Protein AF-A0ABD5RDY1-F1 (afdb_monomer_lite)

Sequence (59 aa):
MRVVRSPETQPCYVCRARAEVVVAQGHRTWYACWEHATPLLESGGTVVGGELRGRRRRR

pLDDT: mean 85.58, std 15.08, range [42.81, 96.81]

Organism: NCBI:txid1126234

Secondary structure (DSSP, 8-state):
--PPPPGGGSB-TTT-SBP-EEEEETTEEEEE-HHHHHHHHHTT-EEEEE-GGGGG---

Radius of gyration: 10.83 Å; chains: 1; bounding box: 21×38×20 Å

Foldseek 3Di:
DDDDDAQQVFAFPPPRHGFAFWWDDPPDIGGHHPVVVVVSVVVPIDTPHGDPCVVVPPD

Structure (mmCIF, N/CA/C/O backbone):
data_AF-A0ABD5RDY1-F1
#
_entry.id   AF-A0ABD5RDY1-F1
#
loop_
_atom_site.group_PDB
_atom_site.id
_atom_site.type_symbol
_atom_site.label_atom_id
_atom_site.label_alt_id
_atom_site.label_comp_id
_atom_site.label_asym_id
_atom_site.label_entity_id
_atom_site.label_seq_id
_atom_site.pdbx_PDB_ins_code
_atom_site.Cartn_x
_atom_site.Cartn_y
_atom_site.Cartn_z
_atom_site.occupancy
_atom_site.B_iso_or_equiv
_atom_site.auth_seq_id
_atom_site.auth_comp_id
_atom_site.auth_asym_id
_atom_site.auth_atom_id
_atom_site.pdbx_PDB_model_num
ATOM 1 N N . MET A 1 1 ? 7.007 17.424 5.981 1.00 54.56 1 MET A N 1
ATOM 2 C CA . MET A 1 1 ? 6.889 16.153 6.732 1.00 54.56 1 MET A CA 1
ATOM 3 C C . MET A 1 1 ? 5.495 15.588 6.475 1.00 54.56 1 MET A C 1
ATOM 5 O O . MET A 1 1 ? 4.535 16.311 6.703 1.00 54.56 1 MET A O 1
ATOM 9 N N . ARG A 1 2 ? 5.356 14.381 5.905 1.00 66.25 2 ARG A N 1
ATOM 10 C CA . ARG A 1 2 ? 4.043 13.781 5.591 1.00 66.25 2 ARG A CA 1
ATOM 11 C C . ARG A 1 2 ? 3.744 12.702 6.628 1.00 66.25 2 ARG A C 1
ATOM 13 O O . ARG A 1 2 ? 4.560 11.808 6.818 1.00 66.25 2 ARG A O 1
ATOM 20 N N . VAL A 1 3 ? 2.613 12.817 7.318 1.00 76.44 3 VAL A N 1
ATOM 21 C CA . VAL A 1 3 ? 2.214 11.855 8.353 1.00 76.44 3 VAL A CA 1
ATOM 22 C C . VAL A 1 3 ? 1.659 10.606 7.672 1.00 76.44 3 VAL A C 1
ATOM 24 O O . VAL A 1 3 ? 0.659 10.682 6.957 1.00 76.44 3 VAL A O 1
ATOM 27 N N . VAL A 1 4 ? 2.312 9.466 7.886 1.00 79.44 4 VAL A N 1
ATOM 28 C CA . VAL A 1 4 ? 1.779 8.148 7.525 1.00 79.44 4 VAL A CA 1
ATOM 29 C C . VAL A 1 4 ? 0.884 7.691 8.674 1.00 79.44 4 VAL A C 1
ATOM 31 O O . VAL A 1 4 ? 1.345 7.593 9.809 1.00 79.44 4 VAL A O 1
ATOM 34 N N . ARG A 1 5 ? -0.406 7.472 8.401 1.00 79.62 5 ARG A N 1
ATOM 35 C CA . ARG A 1 5 ? -1.339 6.931 9.400 1.00 79.62 5 ARG A CA 1
ATOM 36 C C . ARG A 1 5 ? -1.150 5.423 9.513 1.00 79.62 5 ARG A C 1
ATOM 38 O O . ARG A 1 5 ? -0.653 4.790 8.581 1.00 79.62 5 ARG A O 1
ATOM 45 N N . SER A 1 6 ? -1.578 4.844 10.629 1.00 82.50 6 SER A N 1
ATOM 46 C CA . SER A 1 6 ? -1.536 3.393 10.783 1.00 82.50 6 SER A CA 1
ATOM 47 C C . SER A 1 6 ? -2.461 2.714 9.759 1.00 82.50 6 SER A C 1
ATOM 49 O O . SER A 1 6 ? -3.618 3.139 9.615 1.00 82.50 6 SER A O 1
ATOM 51 N N . PRO A 1 7 ? -1.983 1.696 9.021 1.00 83.12 7 PRO A N 1
ATOM 52 C CA . PRO A 1 7 ? -2.727 1.087 7.921 1.00 83.12 7 PRO A CA 1
ATOM 53 C C . PRO A 1 7 ? -4.031 0.420 8.355 1.00 83.12 7 PRO A C 1
ATOM 55 O O . PRO A 1 7 ? -4.999 0.462 7.608 1.00 83.12 7 PRO A O 1
ATOM 58 N N . GLU A 1 8 ? -4.121 -0.091 9.580 1.00 82.62 8 GLU A N 1
ATOM 59 C CA . GLU A 1 8 ? -5.330 -0.719 10.118 1.00 82.62 8 GLU A CA 1
ATOM 60 C C . GLU A 1 8 ? -6.539 0.228 10.205 1.00 82.62 8 GLU A C 1
ATOM 62 O O . GLU A 1 8 ? -7.673 -0.237 10.300 1.00 82.62 8 GLU A O 1
ATOM 67 N N . THR A 1 9 ? -6.305 1.544 10.145 1.00 87.00 9 THR A N 1
ATOM 68 C CA . THR A 1 9 ? -7.354 2.578 10.124 1.00 87.00 9 THR A CA 1
ATOM 69 C C . THR A 1 9 ? -7.765 2.998 8.713 1.00 87.00 9 THR A C 1
ATOM 71 O O . THR A 1 9 ? -8.634 3.854 8.556 1.00 87.00 9 THR A O 1
ATOM 74 N N . GLN A 1 10 ? -7.119 2.451 7.682 1.00 92.94 10 GLN A N 1
ATOM 75 C CA . GLN A 1 10 ? -7.311 2.842 6.291 1.00 92.94 10 GLN A CA 1
ATOM 76 C C . GLN A 1 10 ? -7.807 1.661 5.445 1.00 92.94 10 GLN A C 1
ATOM 78 O O . GLN A 1 10 ? -7.419 0.512 5.671 1.00 92.94 10 GLN A O 1
ATOM 83 N N . PRO A 1 11 ? -8.660 1.919 4.442 1.00 94.88 11 PRO A N 1
ATOM 84 C CA . PRO A 1 11 ? -9.053 0.901 3.481 1.00 94.88 11 PRO A CA 1
ATOM 85 C C . PRO A 1 11 ? -7.943 0.670 2.448 1.00 94.88 11 PRO A C 1
ATOM 87 O O . PRO A 1 11 ? -7.237 1.595 2.043 1.00 94.88 11 PRO A O 1
ATOM 90 N N . CYS A 1 12 ? -7.838 -0.564 1.963 1.00 95.50 12 CYS A N 1
ATOM 91 C CA . CYS A 1 12 ? -7.048 -0.912 0.795 1.00 95.50 12 CYS A CA 1
ATOM 92 C C . CYS A 1 12 ? -7.531 -0.100 -0.413 1.00 95.50 12 CYS A C 1
ATOM 94 O O . CYS A 1 12 ? -8.734 0.011 -0.664 1.00 95.50 12 CYS A O 1
ATOM 96 N N . TYR A 1 13 ?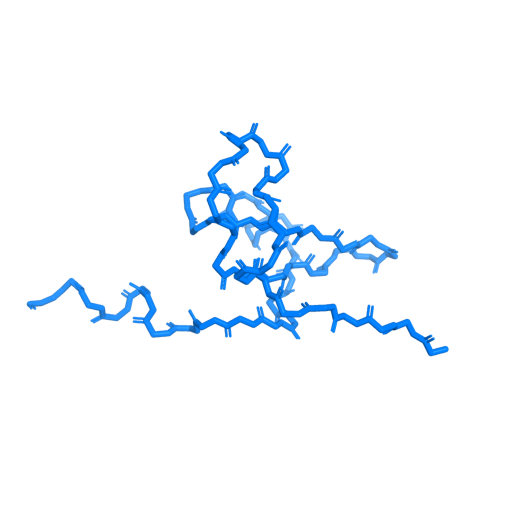 -6.583 0.441 -1.176 1.00 95.00 13 TYR A N 1
ATOM 97 C CA . TYR A 1 13 ? -6.869 1.285 -2.334 1.00 95.00 13 TYR A CA 1
ATOM 98 C C . TYR A 1 13 ? -7.607 0.563 -3.476 1.00 95.00 13 TYR A C 1
ATOM 100 O O . TYR A 1 13 ? -8.245 1.236 -4.279 1.00 95.00 13 TYR A O 1
ATOM 108 N N . VAL A 1 14 ? -7.540 -0.775 -3.537 1.00 96.81 14 VAL A N 1
ATOM 109 C CA . VAL A 1 14 ? -8.213 -1.592 -4.565 1.00 96.81 14 VAL A CA 1
ATOM 110 C C . VAL A 1 14 ? -9.497 -2.208 -4.024 1.00 96.81 14 VAL A C 1
ATOM 112 O O . VAL A 1 14 ? -10.589 -1.793 -4.394 1.00 96.81 14 VAL A O 1
ATOM 115 N N . CYS A 1 15 ? -9.386 -3.186 -3.121 1.00 96.56 15 CYS A N 1
ATOM 116 C CA . CYS A 1 15 ? -10.528 -3.995 -2.689 1.00 96.56 15 CYS A CA 1
ATOM 117 C C . CYS A 1 15 ? -11.313 -3.402 -1.516 1.00 96.56 15 CYS A C 1
ATOM 119 O O . CYS A 1 15 ? -12.285 -4.005 -1.072 1.00 96.56 15 CYS A O 1
ATOM 121 N N . ARG A 1 16 ? -10.884 -2.254 -0.972 1.00 96.06 16 ARG A N 1
ATOM 122 C CA . ARG A 1 16 ? -11.511 -1.572 0.177 1.00 96.06 16 ARG A CA 1
ATOM 123 C C . ARG A 1 16 ? -11.532 -2.370 1.490 1.00 96.06 16 ARG A C 1
ATOM 125 O O . ARG A 1 16 ? -12.005 -1.839 2.491 1.00 96.06 16 ARG A O 1
ATOM 132 N N . ALA A 1 17 ? -10.964 -3.579 1.524 1.00 93.62 17 ALA A N 1
ATOM 133 C CA . ALA A 1 17 ? -10.701 -4.325 2.755 1.00 93.62 17 ALA A CA 1
ATOM 134 C C . ALA A 1 17 ? -9.735 -3.558 3.675 1.00 93.62 17 ALA A C 1
ATOM 136 O O . ALA A 1 17 ? -9.123 -2.576 3.261 1.00 93.62 17 ALA A O 1
ATOM 137 N N . ARG A 1 18 ? -9.560 -4.000 4.923 1.00 92.38 18 ARG A N 1
ATOM 138 C CA . ARG A 1 18 ? -8.615 -3.359 5.853 1.00 92.38 18 ARG A CA 1
ATOM 139 C C . ARG A 1 18 ? -7.190 -3.397 5.286 1.00 92.38 18 ARG A C 1
ATOM 141 O O . ARG A 1 18 ? -6.718 -4.468 4.908 1.00 92.38 18 ARG A O 1
ATOM 148 N N . ALA A 1 19 ? -6.510 -2.252 5.235 1.00 94.38 19 ALA A N 1
ATOM 14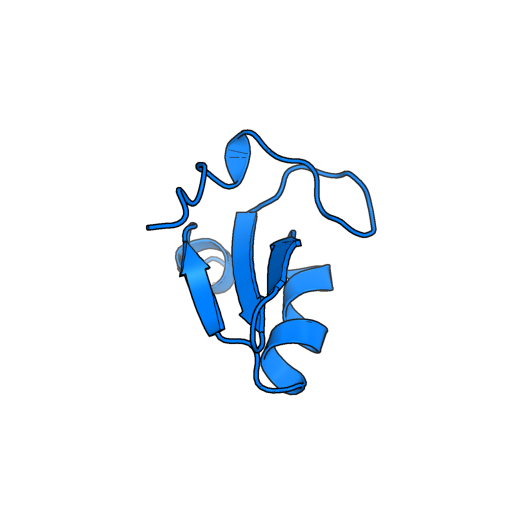9 C CA . ALA A 1 19 ? -5.111 -2.221 4.836 1.00 94.38 19 ALA A CA 1
ATOM 150 C C . ALA A 1 19 ? -4.212 -2.816 5.931 1.00 94.38 19 ALA A C 1
ATOM 152 O O . ALA A 1 19 ? -4.492 -2.736 7.127 1.00 94.38 19 ALA A O 1
ATOM 153 N N . GLU A 1 20 ? -3.116 -3.425 5.494 1.00 92.88 20 GLU A N 1
ATOM 154 C CA . GLU A 1 20 ? -2.139 -4.102 6.353 1.00 92.88 20 GLU A CA 1
ATOM 155 C C . GLU A 1 20 ? -0.779 -3.407 6.291 1.00 92.88 20 GLU A C 1
ATOM 157 O O . GLU A 1 20 ? -0.014 -3.424 7.257 1.00 92.88 20 GLU A O 1
ATOM 162 N N . VAL A 1 21 ? -0.492 -2.773 5.153 1.00 94.12 21 VAL A N 1
ATOM 163 C CA . VAL A 1 21 ? 0.757 -2.074 4.878 1.00 94.12 21 VAL A CA 1
ATOM 164 C C . VAL A 1 21 ? 0.517 -0.748 4.172 1.00 94.12 21 VAL A C 1
ATOM 166 O O . VAL A 1 21 ? -0.498 -0.530 3.504 1.00 94.12 21 VAL A O 1
ATOM 169 N N . VAL A 1 22 ? 1.498 0.137 4.310 1.00 95.62 22 VAL 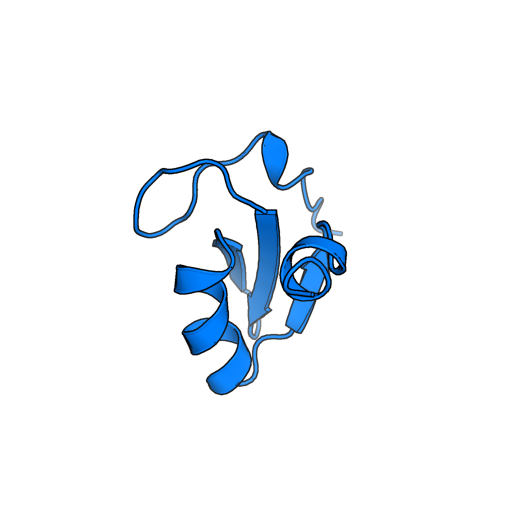A N 1
ATOM 170 C CA . VAL A 1 22 ? 1.619 1.380 3.557 1.00 95.62 22 VAL A CA 1
ATOM 171 C C . VAL A 1 22 ? 2.829 1.261 2.646 1.00 95.62 22 VAL A C 1
ATOM 173 O O . VAL A 1 22 ? 3.943 1.048 3.124 1.00 95.62 22 VAL A O 1
ATOM 176 N N . VAL A 1 23 ? 2.617 1.414 1.342 1.00 95.12 23 VAL A N 1
ATOM 177 C CA . VAL A 1 23 ? 3.673 1.360 0.327 1.00 95.12 23 VAL A CA 1
ATOM 178 C C . VAL A 1 23 ? 3.907 2.758 -0.233 1.00 95.12 23 VAL A C 1
ATOM 180 O O . VAL A 1 23 ? 2.974 3.404 -0.709 1.00 95.12 23 VAL A O 1
ATOM 183 N N . ALA A 1 24 ? 5.145 3.236 -0.178 1.00 94.88 24 ALA A N 1
ATOM 184 C CA . ALA A 1 24 ? 5.573 4.458 -0.845 1.00 94.88 24 ALA A CA 1
ATOM 185 C C . ALA A 1 24 ? 6.157 4.130 -2.222 1.00 94.88 24 ALA A C 1
ATOM 187 O O . ALA A 1 24 ? 6.970 3.218 -2.351 1.00 94.88 24 ALA A O 1
ATOM 188 N N . GLN A 1 25 ? 5.769 4.893 -3.240 1.00 93.69 25 GLN A N 1
ATOM 189 C CA . GLN A 1 25 ? 6.328 4.808 -4.588 1.00 93.69 25 GLN A CA 1
ATOM 190 C C . GLN A 1 25 ? 6.443 6.224 -5.159 1.00 93.69 25 GLN A C 1
ATOM 192 O O . GLN A 1 25 ? 5.442 6.923 -5.356 1.00 93.69 25 GLN A O 1
ATOM 197 N N . GLY A 1 26 ? 7.680 6.680 -5.370 1.00 89.56 26 GLY A N 1
ATOM 198 C CA . GLY A 1 26 ? 7.961 8.075 -5.704 1.00 89.56 26 GLY A CA 1
ATOM 199 C C . GLY A 1 26 ? 7.391 9.034 -4.650 1.00 89.56 26 GLY A C 1
ATOM 200 O O . GLY A 1 26 ? 7.713 8.943 -3.470 1.00 89.56 26 GLY A O 1
A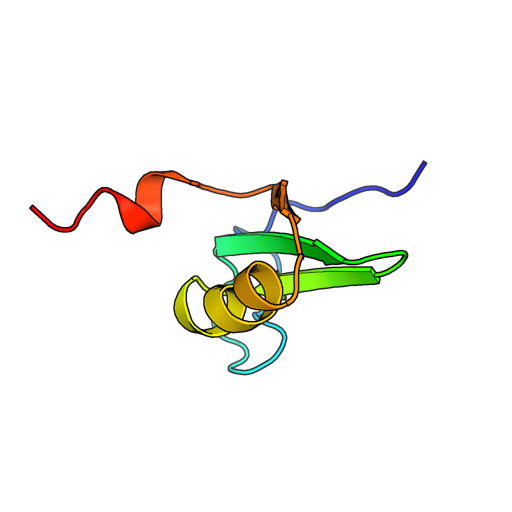TOM 201 N N . HIS A 1 27 ? 6.513 9.944 -5.075 1.00 89.50 27 HIS A N 1
ATOM 202 C CA . HIS A 1 27 ? 5.856 10.937 -4.211 1.00 89.50 27 HIS A CA 1
ATOM 203 C C . HIS A 1 27 ? 4.479 10.487 -3.676 1.00 89.50 27 HIS A C 1
ATOM 205 O O . HIS A 1 27 ? 3.769 11.276 -3.038 1.00 89.50 27 HIS A O 1
ATOM 211 N N . ARG A 1 28 ? 4.064 9.244 -3.961 1.00 92.25 28 ARG A N 1
ATOM 212 C CA . ARG A 1 28 ? 2.752 8.694 -3.589 1.00 92.25 28 ARG A CA 1
ATOM 213 C C . ARG A 1 28 ? 2.882 7.640 -2.495 1.00 92.25 28 ARG A C 1
ATOM 215 O O . ARG A 1 28 ? 3.890 6.949 -2.393 1.00 92.25 28 ARG A O 1
ATOM 222 N N . THR A 1 29 ? 1.829 7.518 -1.695 1.00 93.69 29 THR A N 1
ATOM 223 C CA . THR A 1 29 ? 1.690 6.504 -0.645 1.00 93.69 29 THR A CA 1
ATOM 224 C C . THR A 1 29 ? 0.358 5.792 -0.806 1.00 93.69 29 THR A C 1
ATOM 226 O O . THR A 1 29 ? -0.669 6.457 -0.949 1.00 93.69 29 THR A O 1
ATOM 229 N N . TRP A 1 30 ? 0.375 4.468 -0.728 1.00 95.19 30 TRP A N 1
ATOM 230 C CA . TRP A 1 30 ? -0.782 3.604 -0.919 1.00 95.19 30 TRP A CA 1
ATOM 231 C C . TRP A 1 30 ? -1.011 2.748 0.319 1.00 95.19 30 TRP A C 1
ATOM 233 O O . TRP A 1 30 ? -0.088 2.101 0.807 1.00 95.19 30 TRP A O 1
ATOM 243 N N . TYR A 1 31 ? -2.248 2.723 0.803 1.00 95.56 31 TYR A N 1
ATOM 244 C CA . TYR A 1 31 ? -2.687 1.790 1.835 1.00 95.56 31 TYR A CA 1
ATOM 245 C C . TYR A 1 31 ? -3.202 0.527 1.148 1.00 95.56 31 TYR A C 1
ATOM 247 O O . TYR A 1 31 ? -4.097 0.610 0.305 1.00 95.56 31 TYR A O 1
ATOM 255 N N . ALA A 1 32 ? -2.631 -0.635 1.460 1.00 94.94 32 ALA A N 1
ATOM 256 C CA . ALA A 1 32 ? -2.938 -1.884 0.768 1.00 94.94 32 ALA A CA 1
ATOM 257 C C . ALA A 1 32 ? -2.994 -3.085 1.724 1.00 94.94 32 ALA A C 1
ATOM 259 O O . ALA A 1 32 ? -2.298 -3.119 2.739 1.00 94.94 32 ALA A O 1
ATOM 260 N N . CYS A 1 33 ? -3.822 -4.080 1.393 1.00 94.56 33 CYS A N 1
ATOM 261 C CA . CYS A 1 33 ? -3.637 -5.440 1.905 1.00 94.56 33 CYS A CA 1
ATOM 262 C C . CYS A 1 33 ? -2.453 -6.104 1.183 1.00 94.56 33 CYS A C 1
ATOM 264 O O . CYS A 1 33 ? -2.031 -5.627 0.127 1.00 94.56 33 CYS A O 1
ATOM 266 N N . TRP A 1 34 ? -1.924 -7.208 1.708 1.00 92.31 34 TRP A N 1
ATOM 267 C CA . TRP A 1 34 ? -0.753 -7.879 1.126 1.00 92.31 34 TRP A CA 1
ATOM 268 C C . TRP A 1 34 ? -0.943 -8.324 -0.326 1.00 92.31 34 TRP A C 1
ATOM 270 O O . TRP A 1 34 ? -0.003 -8.253 -1.121 1.00 92.31 34 TRP A O 1
ATOM 280 N N . GLU A 1 35 ? -2.158 -8.729 -0.688 1.00 93.69 35 GLU A N 1
ATOM 281 C CA . GLU A 1 35 ? -2.500 -9.128 -2.054 1.00 93.69 35 GLU A CA 1
ATOM 282 C C . GLU A 1 35 ? -2.272 -7.976 -3.045 1.00 93.69 35 GLU A C 1
ATOM 284 O O . GLU A 1 35 ? -1.510 -8.118 -3.998 1.00 93.69 35 GLU A O 1
ATOM 289 N N . HIS A 1 36 ? -2.818 -6.792 -2.757 1.00 95.56 36 HIS A N 1
ATOM 290 C CA . HIS A 1 36 ? -2.684 -5.609 -3.617 1.00 95.56 36 HIS A CA 1
ATOM 291 C C . HIS A 1 36 ? -1.404 -4.800 -3.363 1.00 95.56 36 HIS A C 1
ATOM 293 O O . HIS A 1 36 ? -1.068 -3.913 -4.142 1.00 95.56 36 HIS A O 1
ATOM 299 N N . ALA A 1 37 ? -0.669 -5.087 -2.287 1.00 94.75 37 ALA A N 1
ATOM 300 C CA . ALA A 1 37 ? 0.648 -4.508 -2.055 1.00 94.75 37 ALA A CA 1
ATOM 301 C C . ALA A 1 37 ? 1.701 -5.126 -2.982 1.00 94.75 37 ALA A C 1
ATOM 303 O O . ALA A 1 37 ? 2.621 -4.428 -3.395 1.00 94.75 37 ALA A O 1
ATOM 304 N N . THR A 1 38 ? 1.563 -6.410 -3.332 1.00 93.75 38 THR A N 1
ATOM 305 C CA . THR A 1 38 ? 2.551 -7.143 -4.143 1.00 93.75 38 THR A CA 1
ATOM 306 C C . THR A 1 38 ? 2.899 -6.427 -5.458 1.00 93.75 38 THR A C 1
ATOM 308 O O . THR A 1 38 ? 4.079 -6.131 -5.642 1.00 93.75 38 THR A O 1
ATOM 311 N N . PRO A 1 39 ? 1.936 -6.004 -6.303 1.00 94.94 39 PRO A N 1
ATOM 312 C CA . PRO A 1 39 ? 2.253 -5.292 -7.546 1.00 94.94 39 PRO A CA 1
ATOM 313 C C . PRO A 1 39 ? 2.943 -3.936 -7.324 1.00 94.94 39 PRO A C 1
ATOM 315 O O . PRO A 1 39 ? 3.788 -3.514 -8.115 1.00 94.94 39 PRO A O 1
ATOM 318 N N . LEU A 1 40 ? 2.607 -3.231 -6.235 1.00 94.75 40 LEU A N 1
ATOM 319 C CA . LEU A 1 40 ? 3.267 -1.971 -5.878 1.00 94.75 40 LEU A CA 1
ATOM 320 C C . LEU A 1 40 ? 4.731 -2.205 -5.497 1.00 94.75 40 LEU A C 1
ATOM 322 O O . LEU A 1 40 ? 5.590 -1.411 -5.861 1.00 94.75 40 LEU A O 1
ATOM 326 N N . LEU A 1 41 ? 5.018 -3.293 -4.780 1.00 94.12 41 LEU A N 1
ATOM 327 C CA . LEU A 1 41 ? 6.377 -3.662 -4.387 1.00 94.12 41 LEU A CA 1
ATOM 328 C C . LEU A 1 41 ? 7.202 -4.142 -5.587 1.00 94.12 41 LEU A C 1
ATOM 330 O O . LEU A 1 41 ? 8.353 -3.744 -5.735 1.00 94.12 41 LEU A O 1
ATOM 334 N N . GLU A 1 42 ? 6.609 -4.941 -6.475 1.00 95.25 42 GLU A N 1
ATOM 335 C CA . GLU A 1 42 ? 7.259 -5.416 -7.706 1.00 95.25 42 GLU A CA 1
ATOM 336 C C . GLU A 1 42 ? 7.593 -4.271 -8.671 1.00 95.25 42 GLU A C 1
ATOM 338 O O . GLU A 1 42 ? 8.617 -4.306 -9.347 1.00 95.25 42 GLU A O 1
ATOM 343 N N . SER A 1 43 ? 6.786 -3.206 -8.677 1.00 94.81 43 SER A N 1
ATOM 344 C CA . SER A 1 43 ? 7.054 -1.977 -9.437 1.00 94.81 43 SER A CA 1
ATOM 345 C C . SER A 1 43 ? 7.987 -0.988 -8.714 1.00 94.81 43 SER A C 1
ATOM 347 O O . SER A 1 43 ? 8.041 0.194 -9.062 1.00 94.81 43 SER A O 1
ATOM 349 N N . GLY A 1 44 ? 8.735 -1.446 -7.705 1.00 94.62 44 GLY A N 1
ATOM 350 C CA . GLY A 1 44 ? 9.750 -0.653 -7.003 1.00 94.62 44 GLY A CA 1
ATOM 351 C C . GLY A 1 44 ? 9.222 0.194 -5.842 1.00 94.62 44 GLY A C 1
ATOM 352 O O . GLY A 1 44 ? 9.892 1.126 -5.402 1.00 94.62 44 GLY A O 1
ATOM 353 N N . GLY A 1 45 ? 8.016 -0.090 -5.354 1.00 95.81 45 GLY A N 1
ATOM 354 C CA . GLY A 1 45 ? 7.495 0.490 -4.122 1.00 95.81 45 GLY A CA 1
ATOM 355 C C . GLY A 1 45 ? 8.167 -0.089 -2.873 1.00 95.81 45 GLY A C 1
ATOM 356 O O . GLY A 1 45 ? 8.623 -1.230 -2.852 1.00 95.81 45 GLY 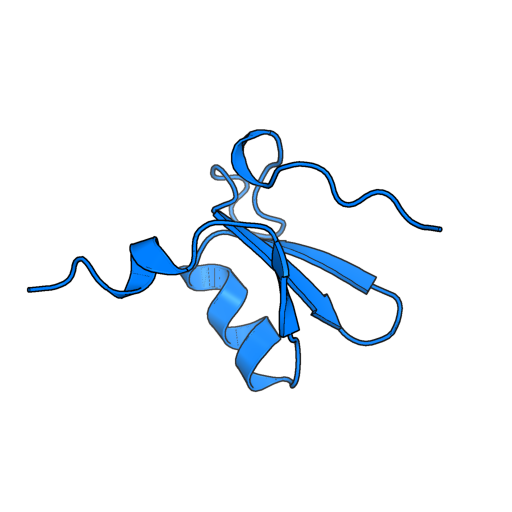A O 1
ATOM 357 N N . THR A 1 46 ? 8.168 0.689 -1.793 1.00 94.69 46 THR A N 1
ATOM 358 C CA . THR A 1 46 ? 8.783 0.324 -0.510 1.00 94.69 46 THR A CA 1
ATOM 359 C C . THR A 1 46 ? 7.748 0.363 0.604 1.00 94.69 46 THR A C 1
ATOM 361 O O . THR A 1 46 ? 6.998 1.332 0.721 1.00 94.69 46 THR A O 1
ATOM 364 N N . VAL A 1 47 ? 7.714 -0.661 1.462 1.00 93.50 47 VAL A N 1
ATOM 365 C CA . VAL A 1 47 ? 6.883 -0.628 2.676 1.00 93.50 47 VAL A CA 1
ATOM 366 C C . VAL A 1 47 ? 7.446 0.414 3.643 1.00 93.50 47 VAL A C 1
ATOM 368 O O . VAL A 1 47 ? 8.589 0.308 4.076 1.00 93.50 47 VAL A O 1
ATOM 371 N N . VAL A 1 48 ? 6.632 1.407 3.999 1.00 92.62 48 VAL A N 1
ATOM 372 C CA . VAL A 1 48 ? 6.989 2.500 4.926 1.00 92.62 48 VAL A CA 1
ATOM 373 C C . VAL A 1 48 ? 6.176 2.476 6.222 1.00 92.62 48 VAL A C 1
ATOM 375 O O . VAL A 1 48 ? 6.401 3.294 7.109 1.00 92.62 48 VAL A O 1
ATOM 378 N N . GLY A 1 49 ? 5.230 1.545 6.348 1.00 91.00 49 GLY A N 1
ATOM 379 C CA . GLY A 1 49 ? 4.435 1.348 7.556 1.00 91.00 49 GLY A CA 1
ATOM 380 C C . GLY A 1 49 ? 3.586 0.082 7.482 1.00 91.00 49 GLY A C 1
ATOM 381 O O . GLY A 1 49 ? 3.288 -0.405 6.392 1.00 91.00 49 GLY A O 1
ATOM 382 N N . GLY A 1 50 ? 3.188 -0.439 8.642 1.00 87.56 50 GLY A N 1
ATOM 383 C CA . GLY A 1 50 ? 2.374 -1.650 8.763 1.00 87.56 50 GLY A CA 1
ATOM 384 C C . GLY A 1 50 ? 3.142 -2.901 9.163 1.00 87.56 50 GLY A C 1
ATOM 385 O O . GLY A 1 50 ? 4.339 -2.871 9.454 1.00 87.56 50 GLY A O 1
ATOM 386 N N . GLU A 1 51 ? 2.424 -4.019 9.218 1.00 76.69 51 GLU A N 1
ATOM 387 C CA . GLU A 1 51 ? 2.939 -5.245 9.815 1.00 76.69 51 GLU A CA 1
ATOM 388 C C . GLU A 1 51 ? 3.578 -6.176 8.774 1.00 76.69 51 GLU A C 1
ATOM 390 O O . GLU A 1 51 ? 2.902 -6.898 8.043 1.00 76.69 51 GLU A O 1
ATOM 395 N N . LEU A 1 52 ? 4.915 -6.250 8.778 1.00 69.81 52 LEU A N 1
ATOM 396 C CA . LEU A 1 52 ? 5.698 -7.194 7.958 1.00 69.81 52 LEU A CA 1
ATOM 397 C 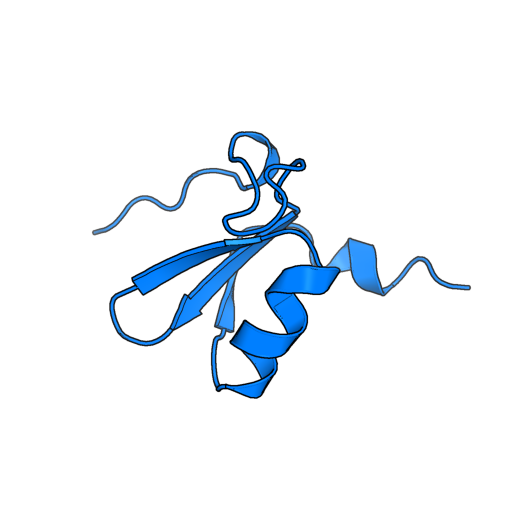C . LEU A 1 52 ? 5.452 -8.672 8.325 1.00 69.81 52 LEU A C 1
ATOM 399 O O . LEU A 1 52 ? 5.797 -9.578 7.565 1.00 69.81 52 LEU A O 1
ATOM 403 N N . ARG A 1 53 ? 4.866 -8.933 9.502 1.00 60.84 53 ARG A N 1
ATOM 404 C CA . ARG A 1 53 ? 4.653 -10.287 10.036 1.00 60.84 53 ARG A CA 1
ATOM 405 C C . ARG A 1 53 ? 3.500 -11.036 9.364 1.00 60.84 53 ARG A C 1
ATOM 407 O O . ARG A 1 53 ? 3.516 -12.266 9.406 1.00 60.84 53 ARG A O 1
ATOM 414 N N . GLY A 1 54 ? 2.578 -10.348 8.681 1.00 54.66 54 GLY A N 1
ATOM 415 C CA . GLY A 1 54 ? 1.479 -10.983 7.936 1.00 54.66 54 GLY A CA 1
ATOM 416 C C . GLY A 1 54 ? 1.962 -11.981 6.875 1.00 54.66 54 GLY A C 1
ATOM 417 O O . GLY A 1 54 ? 1.381 -13.051 6.718 1.00 54.66 54 GLY A O 1
ATOM 418 N N . ARG A 1 55 ? 3.112 -11.717 6.235 1.00 52.28 55 ARG A N 1
ATOM 419 C CA . ARG A 1 55 ? 3.714 -12.630 5.244 1.00 52.28 55 ARG A CA 1
ATOM 420 C C . ARG A 1 55 ? 4.420 -13.847 5.864 1.00 52.28 55 ARG A C 1
ATOM 422 O O . ARG A 1 55 ? 4.636 -14.836 5.171 1.00 52.28 55 ARG A O 1
ATOM 429 N N . ARG A 1 56 ? 4.783 -13.808 7.157 1.00 51.72 56 ARG A N 1
ATOM 430 C CA . ARG A 1 56 ? 5.522 -14.890 7.847 1.00 51.72 56 ARG A CA 1
ATOM 431 C C . ARG A 1 56 ? 4.634 -15.962 8.494 1.00 51.72 56 ARG A C 1
ATOM 433 O O . ARG A 1 56 ? 5.169 -16.992 8.885 1.00 51.72 56 ARG A O 1
ATOM 440 N N . ARG A 1 57 ? 3.310 -15.780 8.581 1.00 47.03 57 ARG A N 1
ATOM 441 C CA . ARG A 1 57 ? 2.370 -16.779 9.144 1.00 47.03 57 ARG A CA 1
ATOM 442 C C . ARG A 1 57 ? 1.759 -17.722 8.093 1.00 47.03 57 ARG A C 1
ATOM 444 O O . ARG A 1 57 ? 0.576 -18.034 8.137 1.00 47.03 57 ARG A O 1
ATOM 451 N N . ARG A 1 58 ? 2.576 -18.204 7.155 1.00 48.22 58 ARG A N 1
ATOM 452 C CA . ARG A 1 58 ? 2.301 -19.441 6.403 1.00 48.22 58 ARG A CA 1
ATOM 453 C C . ARG A 1 58 ? 3.382 -20.468 6.744 1.00 48.22 58 ARG A C 1
ATOM 455 O O . ARG A 1 58 ? 4.303 -20.681 5.960 1.00 48.22 58 ARG A O 1
ATOM 462 N N . ARG A 1 59 ? 3.307 -21.033 7.945 1.00 42.81 59 ARG A N 1
ATOM 463 C CA . ARG A 1 59 ? 3.885 -22.328 8.312 1.00 42.81 59 ARG A CA 1
ATOM 464 C C . ARG A 1 59 ? 2.972 -22.970 9.335 1.00 42.81 59 ARG A C 1
ATOM 466 O O . ARG A 1 59 ? 2.492 -22.210 10.205 1.00 42.81 59 ARG A O 1
#